Protein AF-A0A6C0B9R8-F1 (afdb_monomer_lite)

Organism: NCBI:txid1070528

Secondary structure (DSSP, 8-state):
-PEEEEE-SSTTEEEE-B-TT--B--TT--EEEE-THHHHTEE-------TT-EE----HHHHHHHSBSSTTTTS-EEEEEEEEEE-TTS-EEEEEEEEETTT--EEEEEEES-HHHHHHTTPPEEEBSSTT-EEESSPPEEEHHHHHHHHHTTT-

Radius of gyration: 14.49 Å; chains: 1; bounding box: 33×32×41 Å

Structure (mmCIF, N/CA/C/O backbone):
data_AF-A0A6C0B9R8-F1
#
_entry.id   AF-A0A6C0B9R8-F1
#
loop_
_atom_site.group_PDB
_atom_site.id
_atom_site.type_symbol
_atom_site.label_atom_id
_atom_site.label_alt_id
_atom_site.label_comp_id
_atom_site.label_asym_id
_atom_site.label_entity_id
_atom_site.label_seq_id
_atom_site.pdbx_PDB_ins_code
_atom_site.Cartn_x
_atom_site.Cartn_y
_atom_site.Cartn_z
_atom_site.occupancy
_atom_site.B_iso_or_equiv
_atom_site.auth_seq_id
_atom_site.auth_comp_id
_atom_site.auth_asym_id
_atom_site.auth_atom_id
_atom_site.pdbx_PDB_model_num
ATOM 1 N N . MET A 1 1 ? 11.855 3.765 -21.752 1.00 69.69 1 MET A N 1
ATOM 2 C CA . MET A 1 1 ? 11.374 5.033 -21.162 1.00 69.69 1 MET A CA 1
ATOM 3 C C . MET A 1 1 ? 11.180 4.812 -19.670 1.00 69.69 1 MET A C 1
ATOM 5 O O . MET A 1 1 ? 10.467 3.883 -19.324 1.00 69.69 1 MET A O 1
ATOM 9 N N . ALA A 1 2 ? 11.852 5.571 -18.802 1.00 80.56 2 ALA A N 1
ATOM 10 C CA . ALA A 1 2 ? 11.698 5.422 -17.350 1.00 80.56 2 ALA A CA 1
ATOM 11 C C . ALA A 1 2 ? 10.410 6.107 -16.863 1.00 80.56 2 ALA A C 1
ATOM 13 O O . ALA A 1 2 ? 10.021 7.143 -17.406 1.00 80.56 2 ALA A O 1
ATOM 14 N N . ILE A 1 3 ? 9.759 5.550 -15.838 1.00 86.56 3 ILE A N 1
ATOM 15 C CA . ILE A 1 3 ? 8.614 6.197 -15.184 1.00 86.56 3 ILE A CA 1
ATOM 16 C C . ILE A 1 3 ? 9.136 7.037 -14.023 1.00 86.56 3 ILE A C 1
ATOM 18 O O . ILE A 1 3 ? 9.780 6.520 -13.110 1.00 86.56 3 ILE A O 1
ATOM 22 N N . GLN A 1 4 ? 8.846 8.335 -14.048 1.00 88.50 4 GLN A N 1
ATOM 23 C CA . GLN A 1 4 ? 9.262 9.256 -12.999 1.00 88.50 4 GLN A CA 1
ATOM 24 C C . GLN A 1 4 ? 8.193 9.354 -11.908 1.00 88.50 4 GLN A C 1
ATOM 26 O O . GLN A 1 4 ? 7.013 9.590 -12.190 1.00 88.50 4 GLN A O 1
ATOM 31 N N . LEU A 1 5 ? 8.615 9.194 -10.655 1.00 91.81 5 LEU A N 1
ATOM 32 C CA . LEU A 1 5 ? 7.767 9.478 -9.505 1.00 91.81 5 LEU A CA 1
ATOM 33 C C . LEU A 1 5 ? 7.518 10.985 -9.372 1.00 91.81 5 LEU A C 1
ATOM 35 O O . LEU A 1 5 ? 8.379 11.809 -9.679 1.00 91.81 5 LEU A O 1
ATOM 39 N N . ARG A 1 6 ? 6.334 11.352 -8.886 1.00 92.12 6 ARG A N 1
ATOM 40 C CA . ARG A 1 6 ? 5.958 12.740 -8.599 1.00 92.12 6 ARG A CA 1
ATOM 41 C C . ARG A 1 6 ? 5.932 12.965 -7.096 1.00 92.12 6 ARG A C 1
ATOM 43 O O . ARG A 1 6 ? 5.480 12.092 -6.359 1.00 92.12 6 ARG A O 1
ATOM 50 N N . LEU A 1 7 ? 6.387 14.133 -6.657 1.00 91.69 7 LEU A N 1
ATOM 51 C CA . LEU A 1 7 ? 6.312 14.533 -5.256 1.00 91.69 7 LEU A CA 1
ATOM 52 C C . LEU A 1 7 ? 4.844 14.710 -4.842 1.00 91.69 7 LEU A C 1
ATOM 54 O O . LEU A 1 7 ? 4.058 15.307 -5.581 1.00 91.69 7 LEU A O 1
ATOM 58 N N . SER A 1 8 ? 4.475 14.161 -3.689 1.00 90.94 8 SER A N 1
ATOM 59 C CA . SER A 1 8 ? 3.160 14.361 -3.082 1.00 90.94 8 SER A CA 1
ATOM 60 C C . SER A 1 8 ? 3.142 15.606 -2.190 1.00 90.94 8 SER A C 1
ATOM 62 O O . SER A 1 8 ? 4.175 16.214 -1.929 1.00 90.94 8 SER A O 1
ATOM 64 N N . THR A 1 9 ? 1.965 15.979 -1.693 1.00 88.25 9 THR A N 1
ATOM 65 C CA . THR A 1 9 ? 1.835 17.036 -0.679 1.00 88.25 9 THR A CA 1
ATOM 66 C C . THR A 1 9 ? 2.351 16.601 0.694 1.00 88.25 9 THR A C 1
ATOM 68 O O . THR A 1 9 ? 2.661 17.453 1.520 1.00 88.25 9 THR A O 1
ATOM 71 N N . THR A 1 10 ? 2.460 15.294 0.945 1.00 86.50 10 THR A N 1
ATOM 72 C CA . THR A 1 10 ? 3.066 14.756 2.164 1.00 86.50 10 THR A CA 1
ATOM 73 C C . THR A 1 10 ? 4.591 14.813 2.030 1.00 86.50 10 THR A C 1
ATOM 75 O O . THR A 1 10 ? 5.133 14.243 1.074 1.00 86.50 10 THR A O 1
ATOM 78 N N . PRO A 1 11 ? 5.305 15.470 2.965 1.00 86.31 11 PRO A N 1
ATOM 79 C CA . PRO A 1 11 ? 6.757 15.595 2.903 1.00 86.31 11 PRO A CA 1
ATOM 80 C C . PRO A 1 11 ? 7.450 14.242 2.735 1.00 86.31 11 PRO A C 1
ATOM 82 O O . PRO A 1 11 ? 7.163 13.293 3.461 1.00 86.31 11 PRO A O 1
ATOM 85 N N . GLY A 1 12 ? 8.357 14.160 1.760 1.00 86.19 12 GLY A N 1
ATOM 86 C CA . GLY A 1 12 ? 9.148 12.954 1.508 1.00 86.19 12 GLY A CA 1
ATOM 87 C C . GLY A 1 12 ? 8.419 11.815 0.801 1.00 86.19 12 GLY A C 1
ATOM 88 O O . GLY A 1 12 ? 9.060 10.831 0.429 1.00 86.19 12 GLY A O 1
ATOM 89 N N . GLU A 1 13 ? 7.111 11.936 0.576 1.00 93.19 13 GLU A N 1
ATOM 90 C CA . GLU A 1 13 ? 6.339 10.916 -0.116 1.00 93.19 13 GLU A CA 1
ATOM 91 C C . GLU A 1 13 ? 6.153 11.249 -1.591 1.00 93.19 13 GLU A C 1
ATOM 93 O O . GLU A 1 13 ? 5.887 12.384 -1.993 1.00 93.19 13 GLU A O 1
ATOM 98 N N . TYR A 1 14 ? 6.239 10.204 -2.400 1.00 94.00 14 TYR A N 1
ATOM 99 C CA . TYR A 1 14 ? 6.118 10.258 -3.840 1.00 94.00 14 TYR A CA 1
ATOM 100 C C . TYR A 1 14 ? 5.024 9.317 -4.307 1.00 94.00 14 TYR A C 1
ATOM 102 O O . TYR A 1 14 ? 4.790 8.278 -3.693 1.00 94.00 14 TYR A O 1
ATOM 110 N N . PHE A 1 15 ? 4.382 9.645 -5.421 1.00 92.38 15 PHE A N 1
ATOM 111 C CA . PHE A 1 15 ? 3.390 8.788 -6.046 1.00 92.38 15 PHE A CA 1
ATOM 112 C C . PHE A 1 15 ? 3.742 8.481 -7.496 1.00 92.38 15 PHE A C 1
ATOM 114 O O . PHE A 1 15 ? 4.410 9.236 -8.208 1.00 92.38 15 PHE A O 1
ATOM 121 N N . TYR A 1 16 ? 3.209 7.356 -7.942 1.00 88.62 16 TYR A N 1
ATOM 122 C CA . TYR A 1 16 ? 3.228 6.934 -9.326 1.00 88.62 16 TYR A CA 1
ATOM 123 C C . TYR A 1 16 ? 2.078 7.600 -10.107 1.00 88.62 16 TYR A C 1
ATOM 125 O O . TYR A 1 16 ? 0.900 7.407 -9.780 1.00 88.62 16 TYR A O 1
ATOM 133 N N . ASP A 1 17 ? 2.413 8.388 -11.134 1.00 86.50 17 ASP A N 1
ATOM 134 C CA . ASP A 1 17 ? 1.443 9.197 -11.892 1.00 86.50 17 ASP A CA 1
ATOM 135 C C . ASP A 1 17 ? 0.993 8.562 -13.212 1.00 86.50 17 ASP A C 1
ATOM 137 O O . ASP A 1 17 ? -0.160 8.725 -13.604 1.00 86.50 17 ASP A O 1
ATOM 141 N N . ARG A 1 18 ? 1.882 7.858 -13.918 1.00 88.81 18 ARG A N 1
ATOM 142 C CA . ARG A 1 18 ? 1.615 7.322 -15.260 1.00 88.81 18 ARG A CA 1
ATOM 143 C C . ARG A 1 18 ? 2.197 5.940 -15.446 1.00 88.81 18 ARG A C 1
ATOM 145 O O . ARG A 1 18 ? 3.259 5.656 -14.903 1.00 88.81 18 ARG A O 1
ATOM 152 N N . ASP A 1 19 ? 1.515 5.125 -16.241 1.00 88.75 19 ASP A N 1
ATOM 153 C CA . ASP A 1 19 ? 1.992 3.799 -16.623 1.00 88.75 19 ASP A CA 1
ATOM 154 C C . ASP A 1 19 ? 2.889 3.763 -17.850 1.00 88.75 19 ASP A C 1
ATOM 156 O O . ASP A 1 19 ? 3.156 4.788 -18.479 1.00 88.75 19 ASP A O 1
ATOM 160 N N . ILE A 1 20 ? 3.400 2.565 -18.146 1.00 88.06 20 ILE A N 1
ATOM 161 C CA . ILE A 1 20 ? 4.261 2.306 -19.304 1.00 88.06 20 ILE A CA 1
ATOM 162 C C . ILE A 1 20 ? 3.608 2.688 -20.638 1.00 88.06 20 ILE A C 1
ATOM 164 O O . ILE A 1 20 ? 4.320 2.928 -21.607 1.00 88.06 20 ILE A O 1
ATOM 168 N N . TYR A 1 21 ? 2.277 2.787 -20.685 1.00 87.38 21 TYR A N 1
ATOM 169 C CA . TYR A 1 21 ? 1.509 3.197 -21.859 1.00 87.38 21 TYR A CA 1
ATOM 170 C C . TYR A 1 21 ? 1.189 4.702 -21.845 1.00 87.38 21 TYR A C 1
ATOM 172 O O . TYR A 1 21 ? 0.453 5.197 -22.695 1.00 87.38 21 TYR A O 1
ATOM 180 N N . GLY A 1 22 ? 1.711 5.449 -20.868 1.00 85.44 22 GLY A N 1
ATOM 181 C CA . GLY A 1 22 ? 1.477 6.881 -20.701 1.00 85.44 22 GLY A CA 1
ATOM 182 C C . GLY A 1 22 ? 0.118 7.237 -20.091 1.00 85.44 22 GLY A C 1
ATOM 183 O O . GLY A 1 22 ? -0.187 8.433 -19.953 1.00 85.44 22 GLY A O 1
ATOM 184 N N . LYS A 1 23 ? -0.689 6.245 -19.684 1.00 86.81 23 LYS A N 1
ATOM 185 C CA . LYS A 1 23 ? -2.016 6.459 -19.101 1.00 86.81 23 LYS A CA 1
ATOM 186 C C . LYS A 1 23 ? -1.875 7.037 -17.698 1.00 86.81 23 LYS A C 1
ATOM 188 O O . LYS A 1 23 ? -1.127 6.523 -16.866 1.00 86.81 23 LYS A O 1
ATOM 193 N N . ARG A 1 24 ? -2.601 8.127 -17.433 1.00 85.31 24 ARG A N 1
ATOM 194 C CA . ARG A 1 24 ? -2.625 8.763 -16.110 1.00 85.31 24 ARG A CA 1
ATOM 195 C C . ARG A 1 24 ? -3.311 7.866 -15.086 1.00 85.31 24 ARG A C 1
ATOM 197 O O . ARG A 1 24 ? -4.322 7.233 -15.380 1.00 85.31 24 ARG A O 1
ATOM 204 N N . ASN A 1 25 ? -2.781 7.894 -13.872 1.00 79.94 25 ASN A N 1
ATOM 205 C CA . ASN A 1 25 ? -3.370 7.319 -12.679 1.00 79.94 25 ASN A CA 1
ATOM 206 C C . ASN A 1 25 ? -4.212 8.400 -11.978 1.00 79.94 25 ASN A C 1
ATOM 208 O O . ASN A 1 25 ? -3.636 9.261 -11.297 1.00 79.94 25 ASN A O 1
ATOM 212 N N . PRO A 1 26 ? -5.542 8.425 -12.192 1.00 77.75 26 PRO A N 1
ATOM 213 C CA . PRO A 1 26 ? -6.388 9.484 -11.663 1.00 77.75 26 PRO A CA 1
ATOM 214 C C . PRO A 1 26 ? -6.415 9.456 -10.126 1.00 77.75 26 PRO A C 1
ATOM 216 O O . PRO A 1 26 ? -6.311 8.386 -9.518 1.00 77.75 26 PRO A O 1
ATOM 219 N N . PRO A 1 27 ? -6.561 10.622 -9.476 1.00 76.94 27 PRO A N 1
ATOM 220 C CA . PRO A 1 27 ? -6.790 10.676 -8.038 1.00 76.94 27 PRO A CA 1
ATOM 221 C C . PRO A 1 27 ? -8.134 10.021 -7.672 1.00 76.94 27 PRO A C 1
ATOM 223 O O . PRO A 1 27 ? -9.048 9.947 -8.491 1.00 76.94 27 PRO A O 1
ATOM 226 N N . GLY A 1 28 ? -8.258 9.563 -6.423 1.00 73.38 28 GLY A N 1
ATOM 227 C CA . GLY A 1 28 ? -9.532 9.085 -5.864 1.00 73.38 28 GLY A CA 1
ATOM 228 C C . GLY A 1 28 ? -9.907 7.629 -6.161 1.00 73.38 28 GLY A C 1
ATOM 229 O O . GLY A 1 28 ? -11.026 7.227 -5.855 1.00 73.38 28 GLY A O 1
ATOM 230 N N . LEU A 1 29 ? -9.009 6.824 -6.742 1.00 76.50 29 LEU A N 1
ATOM 231 C CA . LEU A 1 29 ? -9.243 5.394 -6.968 1.00 76.50 29 LEU A CA 1
ATOM 232 C C . LEU A 1 29 ? -8.181 4.532 -6.284 1.00 76.50 29 LEU A C 1
ATOM 234 O O . LEU A 1 29 ? -6.987 4.828 -6.348 1.00 76.50 29 LEU A O 1
ATOM 238 N N . LEU A 1 30 ? -8.630 3.422 -5.690 1.00 79.94 30 LEU A N 1
ATOM 239 C CA . LEU A 1 30 ? -7.747 2.320 -5.322 1.00 79.94 30 LEU A CA 1
ATOM 240 C C . LEU A 1 30 ? -7.250 1.634 -6.584 1.00 79.94 30 LEU A C 1
ATOM 242 O O . LEU A 1 30 ? -8.030 1.293 -7.477 1.00 79.94 30 LEU A O 1
ATOM 246 N N . ARG A 1 31 ? -5.943 1.401 -6.643 1.00 77.31 31 ARG A N 1
ATOM 247 C CA . ARG A 1 31 ? -5.330 0.737 -7.784 1.00 77.31 31 ARG A CA 1
ATOM 248 C C . ARG A 1 31 ? -5.105 -0.723 -7.450 1.00 77.31 31 ARG A C 1
ATOM 250 O O . ARG A 1 31 ? -4.330 -1.008 -6.550 1.00 77.31 31 ARG A O 1
ATOM 257 N N . TYR A 1 32 ? -5.734 -1.611 -8.217 1.00 79.00 32 TYR A N 1
ATOM 258 C CA . TYR A 1 32 ? -5.571 -3.069 -8.112 1.00 79.00 32 TYR A CA 1
ATOM 259 C C . TYR A 1 32 ? -4.830 -3.697 -9.301 1.00 79.00 32 TYR A C 1
ATOM 261 O O . TYR A 1 32 ? -4.517 -4.881 -9.288 1.00 79.00 32 TYR A O 1
ATOM 269 N N . THR A 1 33 ? -4.590 -2.928 -10.364 1.00 84.75 33 THR A N 1
ATOM 270 C CA . THR A 1 33 ? -4.260 -3.474 -11.690 1.00 84.75 33 THR A CA 1
ATOM 271 C C . THR A 1 33 ? -2.915 -2.999 -12.235 1.00 84.75 33 THR A C 1
ATOM 273 O O . THR A 1 33 ? -2.698 -3.030 -13.444 1.00 84.75 33 THR A O 1
ATOM 276 N N . ALA A 1 34 ? -1.997 -2.541 -11.379 1.00 89.00 34 ALA A N 1
ATOM 277 C CA . ALA A 1 34 ? -0.693 -2.073 -11.838 1.00 89.00 34 ALA A CA 1
ATOM 278 C C . ALA A 1 34 ? 0.179 -3.243 -12.323 1.00 89.00 34 ALA A C 1
ATOM 280 O O . ALA A 1 34 ? 0.351 -4.226 -11.607 1.00 89.00 34 ALA A O 1
ATOM 281 N N . ASP A 1 35 ? 0.762 -3.132 -13.518 1.00 92.19 35 ASP A N 1
ATOM 282 C CA . ASP A 1 35 ? 1.756 -4.102 -13.996 1.00 92.19 35 ASP A CA 1
ATOM 283 C C . ASP A 1 35 ? 3.087 -3.968 -13.258 1.00 92.19 35 ASP A C 1
ATOM 285 O O . ASP A 1 35 ? 3.541 -2.849 -13.020 1.00 92.19 35 ASP A O 1
ATOM 289 N N . SER A 1 36 ? 3.744 -5.094 -12.967 1.00 92.94 36 SER A N 1
ATOM 290 C CA . SER A 1 36 ? 5.062 -5.144 -12.313 1.00 92.94 36 SER A CA 1
ATOM 291 C C . SER A 1 36 ? 6.129 -4.337 -13.058 1.00 92.94 36 SER A C 1
ATOM 293 O O . SER A 1 36 ? 6.907 -3.616 -12.435 1.00 92.94 36 SER A O 1
ATOM 295 N N . VAL A 1 37 ? 6.108 -4.373 -14.396 1.00 93.50 37 VAL A N 1
ATOM 296 C CA . VAL A 1 37 ? 7.032 -3.620 -15.261 1.00 93.50 37 VAL A CA 1
ATOM 297 C C . VAL A 1 37 ? 7.019 -2.119 -14.978 1.00 93.50 37 VAL A C 1
ATOM 299 O O . VAL A 1 37 ? 8.060 -1.473 -15.067 1.00 93.50 37 VAL A O 1
ATOM 302 N N . ASN A 1 38 ? 5.877 -1.569 -14.547 1.00 92.19 38 ASN A N 1
ATOM 303 C CA . ASN A 1 38 ? 5.780 -0.166 -14.159 1.00 92.19 38 ASN A CA 1
ATOM 304 C C . ASN A 1 38 ? 6.744 0.189 -13.025 1.00 92.19 38 ASN A C 1
ATOM 306 O O . ASN A 1 38 ? 7.271 1.295 -13.002 1.00 92.19 38 ASN A O 1
ATOM 310 N N . PHE A 1 39 ? 6.946 -0.736 -12.087 1.00 93.62 39 PHE A N 1
ATOM 311 C CA . PHE A 1 39 ? 7.777 -0.537 -10.904 1.00 93.62 39 PHE A CA 1
ATOM 312 C C . PHE A 1 39 ? 9.249 -0.851 -11.179 1.00 93.62 39 PHE A C 1
ATOM 314 O O . PHE A 1 39 ? 10.129 -0.167 -10.662 1.00 93.62 39 PHE A O 1
ATOM 321 N N . LEU A 1 40 ? 9.527 -1.817 -12.059 1.00 93.31 40 LEU A N 1
ATOM 322 C CA . LEU A 1 40 ? 10.889 -2.160 -12.482 1.00 93.31 40 LEU A CA 1
ATOM 323 C C . LEU A 1 40 ? 11.600 -0.981 -13.164 1.00 93.31 40 LEU A C 1
ATOM 325 O O . LEU A 1 40 ? 12.785 -0.732 -12.929 1.00 93.31 40 LEU A O 1
ATOM 329 N N . ILE A 1 41 ? 10.867 -0.195 -13.957 1.00 92.88 41 ILE A N 1
ATOM 330 C CA . ILE A 1 41 ? 11.419 0.956 -14.688 1.00 92.88 41 ILE A CA 1
ATOM 331 C C . ILE A 1 41 ? 11.241 2.295 -13.958 1.00 92.88 41 ILE A C 1
ATOM 333 O O . ILE A 1 41 ? 11.423 3.356 -14.563 1.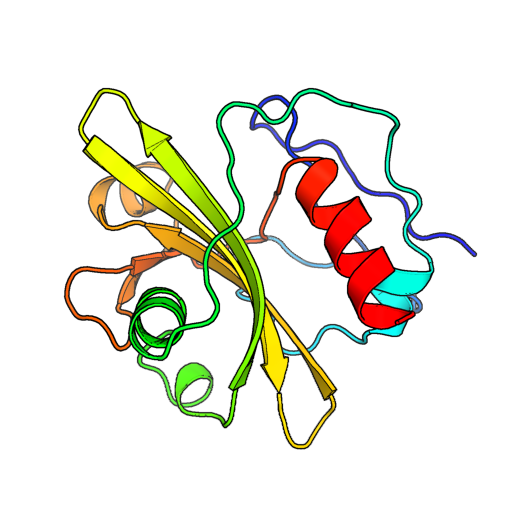00 92.88 41 ILE A O 1
ATOM 337 N N . LEU A 1 42 ? 10.882 2.267 -12.668 1.00 91.75 42 LEU A N 1
ATOM 338 C CA . LEU A 1 42 ? 10.806 3.480 -11.859 1.00 91.75 42 LEU A CA 1
ATOM 339 C C . LEU A 1 42 ? 12.178 4.139 -11.728 1.00 91.75 42 LEU A C 1
ATOM 341 O O . LEU A 1 42 ? 13.166 3.498 -11.350 1.00 91.75 42 LEU A O 1
ATOM 345 N N . SER A 1 43 ? 12.191 5.446 -11.978 1.00 91.75 43 SER A N 1
ATOM 346 C CA . SER A 1 43 ? 13.248 6.355 -11.553 1.00 91.75 43 SER A CA 1
ATOM 347 C C . SER A 1 43 ? 12.887 6.876 -10.165 1.00 91.75 43 SER A C 1
ATOM 349 O O . SER A 1 43 ? 12.016 7.740 -10.026 1.00 91.75 43 SER A O 1
ATOM 351 N N . VAL A 1 44 ? 13.523 6.313 -9.136 1.00 91.31 44 VAL A N 1
ATOM 352 C CA . VAL A 1 44 ? 13.277 6.685 -7.739 1.00 91.31 44 VAL A CA 1
ATOM 353 C C . VAL A 1 44 ? 14.290 7.751 -7.315 1.00 91.31 44 VAL A C 1
ATOM 355 O O . VAL A 1 44 ? 15.485 7.517 -7.485 1.00 91.31 44 VAL A O 1
ATOM 358 N N . PRO A 1 45 ? 13.853 8.900 -6.771 1.00 89.31 45 PRO A N 1
ATOM 359 C CA . PRO A 1 45 ? 14.766 9.923 -6.272 1.00 89.31 45 PRO A CA 1
ATOM 360 C C . PRO A 1 45 ? 15.705 9.398 -5.182 1.00 89.31 45 PRO A C 1
ATOM 362 O O . PRO A 1 45 ? 15.329 8.554 -4.359 1.00 89.31 45 PRO A O 1
ATOM 365 N N . GLU A 1 46 ? 16.915 9.950 -5.136 1.00 85.44 46 GLU A N 1
ATOM 366 C CA . GLU A 1 46 ? 17.848 9.715 -4.039 1.00 85.44 46 GLU A CA 1
ATOM 367 C C . GLU A 1 46 ? 17.414 10.526 -2.814 1.00 85.44 46 GLU A C 1
ATOM 369 O O . GLU A 1 46 ? 17.754 11.689 -2.639 1.00 85.44 46 GLU A O 1
ATOM 374 N N . ASN A 1 47 ? 16.590 9.901 -1.977 1.00 81.19 47 ASN A N 1
ATOM 375 C CA . ASN A 1 47 ? 16.300 10.348 -0.621 1.00 81.19 47 ASN A CA 1
ATOM 376 C C . ASN A 1 47 ? 16.459 9.137 0.310 1.00 81.19 47 ASN A C 1
ATOM 378 O O . ASN A 1 47 ? 15.989 8.039 -0.028 1.00 81.19 47 ASN A O 1
ATOM 382 N N . ASN A 1 48 ? 17.158 9.342 1.426 1.00 75.50 48 ASN A N 1
ATOM 383 C CA . ASN A 1 48 ? 17.481 8.327 2.434 1.00 75.50 48 ASN A CA 1
ATOM 384 C C . ASN A 1 48 ? 16.750 8.569 3.763 1.00 75.50 48 ASN A C 1
ATOM 386 O O . ASN A 1 48 ? 17.032 7.905 4.751 1.00 75.50 48 ASN A O 1
ATOM 390 N N . THR A 1 49 ? 15.847 9.547 3.819 1.00 84.88 49 THR A N 1
ATOM 391 C CA . THR A 1 49 ? 15.019 9.781 4.996 1.00 84.88 49 THR A CA 1
ATOM 392 C C . THR A 1 49 ? 13.809 8.858 4.962 1.00 84.88 49 THR A C 1
ATOM 394 O O . THR A 1 49 ? 12.982 8.928 4.052 1.00 84.88 49 THR A O 1
ATOM 397 N N . ASP A 1 50 ? 13.681 8.038 6.000 1.00 83.06 50 ASP A N 1
ATOM 398 C CA . ASP A 1 50 ? 12.597 7.061 6.123 1.00 83.06 50 ASP A CA 1
ATOM 399 C C . ASP A 1 50 ? 11.335 7.655 6.767 1.00 83.06 50 ASP A C 1
ATOM 401 O O . ASP A 1 50 ? 10.292 7.016 6.785 1.00 83.06 50 ASP A O 1
ATOM 405 N N . TYR A 1 51 ? 11.386 8.891 7.283 1.00 88.06 51 TYR A N 1
ATOM 406 C CA . TYR A 1 51 ? 10.251 9.615 7.892 1.00 88.06 51 TYR A CA 1
ATOM 407 C C . TYR A 1 51 ? 9.488 8.813 8.969 1.00 88.06 51 TYR A C 1
ATOM 409 O O . TYR A 1 51 ? 8.279 8.983 9.142 1.00 88.06 51 TYR A O 1
ATOM 417 N N . GLY A 1 52 ? 10.194 7.938 9.694 1.00 92.94 52 GLY A N 1
ATOM 418 C CA . GLY A 1 52 ? 9.620 7.071 10.728 1.00 92.94 52 GLY A CA 1
ATOM 419 C C . GLY A 1 52 ? 8.874 5.847 10.190 1.00 92.94 52 GLY A C 1
ATOM 420 O O . GLY A 1 52 ? 8.184 5.177 10.954 1.00 92.94 52 GLY A O 1
ATOM 421 N N . TRP A 1 53 ? 8.982 5.558 8.891 1.00 96.38 53 TRP A N 1
ATOM 422 C CA . TRP A 1 53 ? 8.473 4.327 8.305 1.00 96.38 53 TRP A CA 1
ATOM 423 C C . TRP A 1 53 ? 9.417 3.155 8.586 1.00 96.38 53 TRP A C 1
ATOM 425 O O . TRP A 1 53 ? 10.633 3.282 8.485 1.00 96.38 53 TRP A O 1
ATOM 435 N N . THR A 1 54 ? 8.852 1.995 8.909 1.00 97.06 54 THR A N 1
ATOM 436 C CA . THR A 1 54 ? 9.590 0.744 9.142 1.00 97.06 54 THR A CA 1
ATOM 437 C C . THR A 1 54 ? 8.947 -0.401 8.368 1.00 97.06 54 THR A C 1
ATOM 439 O O . THR A 1 54 ? 7.748 -0.364 8.099 1.00 97.06 54 THR A O 1
ATOM 442 N N . PHE A 1 55 ? 9.723 -1.413 7.971 1.00 97.50 55 PHE A N 1
ATOM 443 C CA . PHE A 1 55 ? 9.175 -2.584 7.280 1.00 97.50 55 PHE A CA 1
ATOM 444 C C . PHE A 1 55 ? 8.339 -3.455 8.219 1.00 97.50 55 PHE A C 1
ATOM 446 O O . PHE A 1 55 ? 8.654 -3.599 9.399 1.00 97.50 55 PHE A O 1
ATOM 453 N N . CYS A 1 56 ? 7.289 -4.059 7.669 1.00 96.88 56 CYS A N 1
ATOM 454 C CA . CYS A 1 56 ? 6.417 -4.976 8.397 1.00 96.88 56 CYS A CA 1
ATOM 455 C C . CYS A 1 56 ? 6.651 -6.425 7.985 1.00 96.88 56 CYS A C 1
ATOM 457 O O . CYS A 1 56 ? 6.977 -6.724 6.834 1.00 96.88 56 CYS A O 1
ATOM 459 N N . GLU A 1 57 ? 6.371 -7.334 8.913 1.00 94.88 57 GLU A N 1
ATOM 460 C CA . GLU A 1 57 ? 6.320 -8.763 8.634 1.00 94.88 57 GLU A CA 1
ATOM 461 C C . GLU A 1 57 ? 5.133 -9.137 7.738 1.00 94.88 57 GLU A C 1
ATOM 463 O O . GLU A 1 57 ? 4.058 -8.527 7.773 1.00 94.88 57 GLU A O 1
ATOM 468 N N . HIS A 1 58 ? 5.315 -10.190 6.944 1.00 96.44 58 HIS A N 1
ATOM 469 C CA . HIS A 1 58 ? 4.302 -10.699 6.025 1.00 96.44 58 HIS A CA 1
ATOM 470 C C . HIS A 1 58 ? 3.400 -11.738 6.708 1.00 96.44 58 HIS A C 1
ATOM 472 O O . HIS A 1 58 ? 3.446 -12.925 6.387 1.00 96.44 58 HIS A O 1
ATOM 478 N N . THR A 1 59 ? 2.573 -11.289 7.650 1.00 97.31 59 THR A N 1
ATOM 479 C CA . THR A 1 59 ? 1.612 -12.143 8.365 1.00 97.31 59 THR A CA 1
ATOM 480 C C . THR A 1 59 ? 0.217 -12.088 7.735 1.00 97.31 59 THR A C 1
ATOM 482 O O . THR A 1 59 ? -0.119 -11.161 6.990 1.00 97.31 59 THR A O 1
ATOM 485 N N . LEU A 1 60 ? -0.622 -13.085 8.041 1.00 96.38 60 LEU A N 1
ATOM 486 C CA . LEU A 1 60 ? -2.033 -13.081 7.634 1.00 96.38 60 LEU A CA 1
ATOM 487 C C . LEU A 1 60 ? -2.791 -11.898 8.252 1.00 96.38 60 LEU A C 1
ATOM 489 O O . LEU A 1 60 ? -3.587 -11.255 7.575 1.00 96.38 60 LEU A O 1
ATOM 493 N N . GLU A 1 61 ? -2.491 -11.583 9.509 1.00 97.31 61 GLU A N 1
ATOM 494 C CA . GLU A 1 61 ? -3.051 -10.436 10.221 1.00 97.31 61 GLU A CA 1
ATOM 495 C C . GLU A 1 61 ? -2.751 -9.123 9.485 1.00 97.31 61 GLU A C 1
ATOM 497 O O . GLU A 1 61 ? -3.665 -8.384 9.127 1.00 97.31 61 GLU A O 1
ATOM 502 N N . ASN A 1 62 ? -1.486 -8.874 9.133 1.00 97.81 62 ASN A N 1
ATOM 503 C CA . ASN A 1 62 ? -1.113 -7.685 8.370 1.00 97.81 62 ASN A CA 1
ATOM 504 C C . ASN A 1 62 ? -1.782 -7.639 6.993 1.00 97.81 62 ASN A C 1
ATOM 506 O O . ASN A 1 62 ? -2.181 -6.565 6.543 1.00 97.81 62 ASN A O 1
ATOM 510 N N . LEU A 1 63 ? -1.960 -8.786 6.330 1.00 97.50 63 LEU A N 1
ATOM 511 C CA . LEU A 1 63 ? -2.695 -8.842 5.068 1.00 97.50 63 LEU A CA 1
ATOM 512 C C . LEU A 1 63 ? -4.158 -8.418 5.263 1.00 97.50 63 LEU A C 1
ATOM 514 O O . LEU A 1 63 ? -4.673 -7.653 4.446 1.00 97.50 63 LEU A O 1
ATOM 518 N N . HIS A 1 64 ? -4.818 -8.861 6.335 1.00 97.38 64 HIS A N 1
ATOM 519 C CA . HIS A 1 64 ? -6.197 -8.470 6.637 1.00 97.38 64 HIS A CA 1
ATOM 520 C C . HIS A 1 64 ? -6.335 -6.961 6.863 1.00 97.38 64 HIS A C 1
ATOM 522 O O . HIS A 1 64 ? -7.244 -6.363 6.286 1.00 97.38 64 HIS A O 1
ATOM 528 N N . ARG A 1 65 ? -5.384 -6.340 7.573 1.00 98.00 65 ARG A N 1
ATOM 529 C CA . ARG A 1 65 ? -5.339 -4.890 7.861 1.00 98.00 65 ARG A CA 1
ATOM 530 C C . ARG A 1 65 ? -5.200 -3.991 6.631 1.00 98.00 65 ARG A C 1
ATOM 532 O O . ARG A 1 65 ? -5.423 -2.786 6.718 1.00 98.00 65 ARG A O 1
ATOM 539 N N . VAL A 1 66 ? -4.805 -4.535 5.478 1.00 96.50 66 VAL A N 1
ATOM 540 C CA . VAL A 1 66 ? -4.658 -3.780 4.215 1.00 96.50 66 VAL A CA 1
ATOM 541 C C . VAL A 1 66 ? -5.533 -4.310 3.085 1.00 96.50 66 VAL A C 1
ATOM 543 O O . VAL A 1 66 ? -5.449 -3.818 1.963 1.00 96.50 66 VAL A O 1
ATOM 546 N N . THR A 1 67 ? -6.379 -5.305 3.341 1.00 95.62 67 THR A N 1
ATOM 547 C CA . THR A 1 67 ? -7.245 -5.883 2.311 1.00 95.62 67 THR A CA 1
ATOM 548 C C . THR A 1 67 ? -8.658 -5.329 2.463 1.00 95.62 67 THR A C 1
ATOM 550 O O . THR A 1 67 ? -9.325 -5.657 3.440 1.00 95.62 67 THR A O 1
ATOM 553 N N . PRO A 1 68 ? -9.167 -4.504 1.528 1.00 93.94 68 PRO A N 1
ATOM 554 C CA . PRO A 1 68 ? -10.513 -3.943 1.644 1.00 93.94 68 PRO A CA 1
ATOM 555 C C . PRO A 1 68 ? -11.584 -5.037 1.677 1.00 93.94 68 PRO A C 1
ATOM 557 O O . PRO A 1 68 ? -11.543 -5.955 0.861 1.00 93.94 68 PRO A O 1
ATOM 560 N N . ASN A 1 69 ? -12.592 -4.928 2.541 1.00 94.31 69 ASN A N 1
ATOM 561 C CA . ASN A 1 69 ? -13.703 -5.881 2.598 1.00 94.31 69 ASN A CA 1
ATOM 562 C C . ASN A 1 69 ? -14.703 -5.626 1.455 1.00 94.31 69 ASN A C 1
ATOM 564 O O . ASN A 1 69 ? -15.820 -5.151 1.636 1.00 94.31 69 ASN A O 1
ATOM 568 N N . THR A 1 70 ? -14.251 -5.899 0.235 1.00 90.00 70 THR A N 1
ATOM 569 C CA . THR A 1 70 ? -14.979 -5.736 -1.028 1.00 90.00 70 THR A CA 1
ATOM 570 C C . THR A 1 70 ? -14.755 -6.970 -1.899 1.00 90.00 70 THR A C 1
ATOM 572 O O . THR A 1 70 ? -13.830 -7.746 -1.652 1.00 90.00 70 THR A O 1
ATOM 575 N N . SER A 1 71 ? -15.546 -7.152 -2.958 1.00 86.69 71 SER A N 1
ATOM 576 C CA . SER A 1 71 ? -15.348 -8.252 -3.919 1.00 86.69 71 SER A CA 1
ATOM 577 C C . SER A 1 71 ? -13.934 -8.282 -4.523 1.00 86.69 71 SER A C 1
ATOM 579 O O . SER A 1 71 ? -13.358 -9.355 -4.694 1.00 86.69 71 SER A O 1
ATOM 581 N N . ASN A 1 72 ? -13.344 -7.110 -4.783 1.00 81.62 72 ASN A N 1
ATOM 582 C CA . ASN A 1 72 ? -11.977 -6.982 -5.298 1.00 81.62 72 ASN A CA 1
ATOM 583 C C . ASN A 1 72 ? -10.902 -7.230 -4.229 1.00 81.62 72 ASN A C 1
ATOM 585 O O . ASN A 1 72 ? -9.808 -7.694 -4.545 1.00 81.62 72 ASN A O 1
ATOM 589 N N . GLY A 1 73 ? -11.186 -6.932 -2.960 1.00 76.19 73 GLY A N 1
ATOM 590 C CA . GLY A 1 73 ? -10.256 -7.231 -1.872 1.00 76.19 73 GLY A CA 1
ATOM 591 C C . GLY A 1 73 ? -10.263 -8.703 -1.463 1.00 76.19 73 GLY A C 1
ATOM 592 O O . GLY A 1 73 ? -9.216 -9.232 -1.129 1.00 76.19 73 GLY A O 1
ATOM 593 N N . LYS A 1 74 ? -11.382 -9.422 -1.615 1.00 84.12 74 LYS A N 1
ATOM 594 C CA . LYS A 1 74 ? -11.465 -10.876 -1.354 1.00 84.12 74 LYS A CA 1
ATOM 595 C C . LYS A 1 74 ? -10.760 -11.759 -2.401 1.00 84.12 74 LYS A C 1
ATOM 597 O O . LYS A 1 74 ? -10.878 -12.979 -2.359 1.00 84.12 74 LYS A O 1
ATOM 602 N N . GLN A 1 75 ? -10.049 -11.157 -3.351 1.00 89.88 75 GLN A N 1
ATOM 603 C CA . GLN A 1 75 ? -9.220 -11.869 -4.325 1.00 89.88 75 GLN A CA 1
ATOM 604 C C . GLN A 1 75 ? -7.963 -12.459 -3.651 1.00 89.88 75 GLN A C 1
ATOM 606 O O . GLN A 1 75 ? -7.583 -12.024 -2.561 1.00 89.88 75 GLN A O 1
ATOM 611 N N . PRO A 1 76 ? -7.287 -13.447 -4.269 1.00 93.31 76 PRO A N 1
ATOM 612 C CA . PRO A 1 76 ? -6.138 -14.122 -3.668 1.00 93.31 76 PRO A CA 1
ATOM 613 C C . PRO A 1 76 ? -4.879 -13.241 -3.717 1.00 93.31 76 PRO A C 1
ATOM 615 O O . PRO A 1 76 ? -3.994 -13.427 -4.556 1.00 93.31 76 PRO A O 1
ATOM 618 N N . TRP A 1 77 ? -4.793 -12.271 -2.812 1.00 95.25 77 TRP A N 1
ATOM 619 C CA . TRP A 1 77 ? -3.647 -11.377 -2.661 1.00 95.25 77 TRP A CA 1
ATOM 620 C C . TRP A 1 77 ? -2.528 -12.013 -1.819 1.00 95.25 77 TRP A C 1
ATOM 622 O O . TRP A 1 77 ? -2.746 -12.902 -0.991 1.00 95.25 77 TRP A O 1
ATOM 632 N N . LYS A 1 78 ? -1.295 -11.552 -2.031 1.00 95.94 78 LYS A N 1
ATOM 633 C CA . LYS A 1 78 ? -0.159 -11.743 -1.120 1.00 95.94 78 LYS A CA 1
ATOM 634 C C . LYS A 1 78 ? 0.567 -10.418 -0.916 1.00 95.94 78 LYS A C 1
ATOM 636 O O . LYS A 1 78 ? 0.581 -9.586 -1.822 1.00 95.94 78 LYS A O 1
ATOM 641 N N . ILE A 1 79 ? 1.194 -10.236 0.242 1.00 97.69 79 ILE A N 1
ATOM 642 C CA . ILE A 1 79 ? 2.032 -9.063 0.506 1.00 97.69 79 ILE A CA 1
ATOM 643 C C . ILE A 1 79 ? 3.325 -9.199 -0.308 1.00 97.69 79 ILE A C 1
ATOM 645 O O . ILE A 1 79 ? 4.034 -10.197 -0.177 1.00 97.69 79 ILE A O 1
ATOM 649 N N . LEU A 1 80 ? 3.623 -8.211 -1.155 1.00 97.00 80 LEU A N 1
ATOM 650 C CA . LEU A 1 80 ? 4.961 -8.041 -1.733 1.00 97.00 80 LEU A CA 1
ATOM 651 C C . LEU A 1 80 ? 5.830 -7.181 -0.831 1.00 97.00 80 LEU A C 1
ATOM 653 O O . LEU A 1 80 ? 6.990 -7.503 -0.602 1.00 97.00 80 LEU A O 1
ATOM 657 N N . LEU A 1 81 ? 5.266 -6.079 -0.346 1.00 97.94 81 LEU A N 1
ATOM 658 C CA . LEU A 1 81 ? 5.949 -5.129 0.510 1.00 97.94 81 LEU A CA 1
ATOM 659 C C . LEU A 1 81 ? 4.940 -4.440 1.415 1.00 97.94 81 LEU A C 1
ATOM 661 O O . LEU A 1 81 ? 3.846 -4.094 0.966 1.00 97.94 81 LEU A O 1
ATOM 665 N N . MET A 1 82 ? 5.332 -4.193 2.657 1.00 98.31 82 MET A N 1
ATOM 666 C CA . MET A 1 82 ? 4.558 -3.406 3.598 1.00 98.31 82 MET A CA 1
ATOM 667 C C . MET A 1 82 ? 5.484 -2.593 4.493 1.00 98.31 82 MET A C 1
ATOM 669 O O . MET A 1 82 ? 6.520 -3.088 4.939 1.00 98.31 82 MET A O 1
ATOM 673 N N . ILE A 1 83 ? 5.087 -1.350 4.742 1.00 98.25 83 ILE A N 1
ATOM 674 C CA . ILE A 1 83 ? 5.706 -0.470 5.727 1.00 98.25 83 ILE A CA 1
ATOM 675 C C . ILE A 1 83 ? 4.643 0.085 6.669 1.00 98.25 83 ILE A C 1
ATOM 677 O O . ILE A 1 83 ? 3.495 0.282 6.258 1.00 98.25 83 ILE A O 1
ATOM 681 N N . GLN A 1 84 ? 5.048 0.380 7.900 1.00 98.06 84 GLN A N 1
ATOM 682 C CA . GLN A 1 84 ? 4.222 1.013 8.919 1.00 98.06 84 GLN A CA 1
ATOM 683 C C . GLN A 1 84 ? 4.858 2.277 9.469 1.00 98.06 84 GLN A C 1
ATOM 685 O O . GLN A 1 84 ? 6.082 2.401 9.513 1.00 98.06 84 GLN A O 1
ATOM 690 N N . ARG A 1 85 ? 4.011 3.173 9.962 1.00 97.00 85 ARG A N 1
ATOM 691 C CA . ARG A 1 85 ? 4.403 4.305 10.792 1.00 97.00 85 ARG A CA 1
ATOM 692 C C . ARG A 1 85 ? 3.350 4.521 11.866 1.00 97.00 85 ARG A C 1
ATOM 694 O O . ARG A 1 85 ? 2.167 4.601 11.549 1.00 97.00 85 ARG A O 1
ATOM 701 N N . THR A 1 86 ? 3.795 4.696 13.102 1.00 96.94 86 THR A N 1
ATOM 702 C CA . THR A 1 86 ? 2.931 5.081 14.222 1.00 96.94 86 THR A CA 1
ATOM 703 C C . THR A 1 86 ? 3.137 6.561 14.521 1.00 96.94 86 THR A C 1
ATOM 705 O O . THR A 1 86 ? 4.273 7.030 14.603 1.00 96.94 86 THR A O 1
ATOM 708 N N . THR A 1 87 ? 2.051 7.322 14.620 1.00 93.88 87 THR A N 1
ATOM 709 C CA . THR A 1 87 ? 2.088 8.729 15.028 1.00 93.88 87 THR A CA 1
ATOM 710 C C . THR A 1 87 ? 2.220 8.846 16.546 1.00 93.88 87 THR A C 1
ATOM 712 O O . THR A 1 87 ? 1.948 7.905 17.289 1.00 93.88 87 THR A O 1
ATOM 715 N N . GLU A 1 88 ? 2.557 10.040 17.029 1.00 92.69 88 GLU A N 1
ATOM 716 C CA . GLU A 1 88 ? 2.586 10.348 18.468 1.00 92.69 88 GLU A CA 1
ATOM 717 C C . GLU A 1 88 ? 1.217 10.164 19.147 1.00 92.69 88 GLU A C 1
ATOM 719 O O . GLU A 1 88 ? 1.140 9.900 20.341 1.00 92.69 88 GLU A O 1
ATOM 724 N N . THR A 1 89 ? 0.126 10.259 18.380 1.00 93.38 89 THR A N 1
ATOM 725 C CA . THR A 1 89 ? -1.251 10.066 18.858 1.00 93.38 89 THR A CA 1
ATOM 726 C C . THR A 1 89 ? -1.700 8.601 18.858 1.00 93.38 89 THR A C 1
ATOM 728 O O . THR A 1 89 ? -2.866 8.331 19.141 1.00 93.38 89 THR A O 1
ATOM 731 N N . GLY A 1 90 ? -0.807 7.659 18.527 1.00 95.06 90 GLY A N 1
ATOM 732 C CA . GLY A 1 90 ? -1.103 6.224 18.461 1.00 95.06 90 GLY A CA 1
ATOM 733 C C . GLY A 1 90 ? -1.833 5.779 17.188 1.00 95.06 90 GLY A C 1
ATOM 734 O O . GLY A 1 90 ? -2.247 4.625 17.090 1.00 95.06 90 GLY A O 1
ATOM 735 N N . GLU A 1 91 ? -1.993 6.664 16.201 1.00 96.75 91 GLU A N 1
ATOM 736 C CA . GLU A 1 91 ? -2.531 6.290 14.892 1.00 96.75 91 GLU A CA 1
ATOM 737 C C . GLU A 1 91 ? -1.470 5.524 14.100 1.00 96.75 91 GLU A C 1
ATOM 739 O O . GLU A 1 91 ? -0.331 5.976 13.962 1.00 96.75 91 GLU A O 1
ATOM 744 N N . ILE A 1 92 ? -1.844 4.367 13.562 1.00 97.69 92 ILE A N 1
ATOM 745 C CA . ILE A 1 92 ? -0.951 3.507 12.794 1.00 97.69 92 ILE A CA 1
ATOM 746 C C . ILE A 1 92 ? -1.340 3.594 11.330 1.00 97.69 92 ILE A C 1
ATOM 748 O O . ILE A 1 92 ? -2.468 3.293 10.952 1.00 97.69 92 ILE A O 1
ATOM 752 N N . TRP A 1 93 ? -0.368 3.943 10.499 1.00 97.44 93 TRP A N 1
ATOM 753 C CA . TRP A 1 93 ? -0.487 3.941 9.053 1.00 97.44 93 TRP A CA 1
ATOM 754 C C . TRP A 1 93 ? 0.257 2.759 8.457 1.00 97.44 93 TRP A C 1
ATOM 756 O O . TRP A 1 93 ? 1.410 2.516 8.800 1.00 97.44 93 TRP A O 1
ATOM 766 N N . LEU A 1 94 ? -0.370 2.088 7.495 1.00 98.00 94 LEU A N 1
ATOM 767 C CA . LEU A 1 94 ? 0.232 1.051 6.667 1.00 98.00 94 LEU A CA 1
ATOM 768 C C . LEU A 1 94 ? 0.241 1.491 5.206 1.00 98.00 94 LEU A C 1
ATOM 770 O O . LEU A 1 94 ? -0.752 2.009 4.690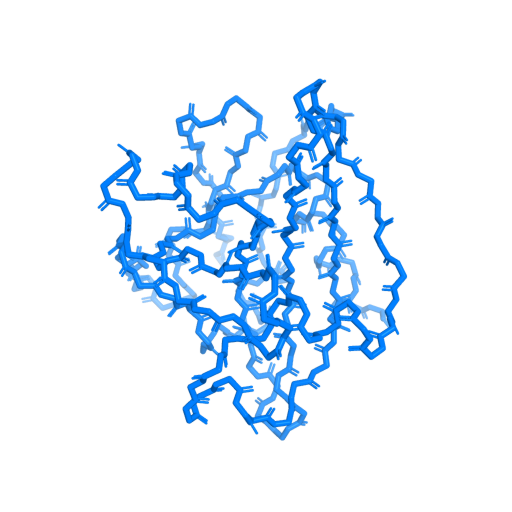 1.00 98.00 94 LEU A O 1
ATOM 774 N N . LYS A 1 95 ? 1.342 1.225 4.507 1.00 97.38 95 LYS A N 1
ATOM 775 C CA . LYS A 1 95 ? 1.411 1.302 3.042 1.00 97.38 95 LYS A CA 1
ATOM 776 C C . LYS A 1 95 ? 1.887 -0.036 2.509 1.00 97.38 95 LYS A C 1
ATOM 778 O O . LYS A 1 95 ? 2.920 -0.541 2.944 1.00 97.38 95 LYS A O 1
ATOM 783 N N . ALA A 1 96 ? 1.136 -0.611 1.577 1.00 97.62 96 ALA A N 1
ATOM 784 C CA . ALA A 1 96 ? 1.389 -1.956 1.084 1.00 97.62 96 ALA A CA 1
ATOM 785 C C . ALA A 1 96 ? 1.311 -2.050 -0.441 1.00 97.62 96 ALA A C 1
ATOM 787 O O . ALA A 1 96 ? 0.431 -1.471 -1.080 1.00 97.62 96 ALA A O 1
ATOM 788 N N . ALA A 1 97 ? 2.218 -2.844 -1.007 1.00 97.19 97 ALA A N 1
ATOM 789 C CA . ALA A 1 97 ? 2.086 -3.410 -2.338 1.00 97.19 97 ALA A CA 1
ATOM 790 C C . ALA A 1 97 ? 1.611 -4.859 -2.195 1.00 97.19 97 ALA A C 1
ATOM 792 O O . ALA A 1 97 ? 2.312 -5.699 -1.626 1.00 97.19 97 ALA A O 1
ATOM 793 N N . LEU A 1 98 ? 0.422 -5.155 -2.713 1.00 96.75 98 LEU A N 1
ATOM 794 C CA . LEU A 1 98 ? -0.135 -6.506 -2.745 1.00 96.75 98 LEU A CA 1
ATOM 795 C C . LEU A 1 98 ? -0.054 -7.050 -4.165 1.00 96.75 98 LEU A C 1
ATOM 797 O O . LEU A 1 98 ? -0.354 -6.327 -5.106 1.00 96.75 98 LEU A O 1
ATOM 801 N N . GLN A 1 99 ? 0.301 -8.318 -4.338 1.00 96.44 99 GLN A N 1
ATOM 802 C CA . GLN A 1 99 ? 0.277 -8.979 -5.641 1.00 96.44 99 GLN A CA 1
ATOM 803 C C . GLN A 1 99 ? -0.847 -9.996 -5.710 1.00 96.44 99 GLN A C 1
ATOM 805 O O . GLN A 1 99 ? -0.999 -10.841 -4.827 1.00 96.44 99 GLN A O 1
ATOM 810 N N . HIS A 1 100 ? -1.609 -9.935 -6.792 1.00 95.88 100 HIS A N 1
ATOM 811 C CA . HIS A 1 100 ? -2.607 -10.935 -7.106 1.00 95.88 100 HIS A CA 1
ATOM 812 C C . HIS A 1 100 ? -1.900 -12.236 -7.490 1.00 95.88 100 HIS A C 1
ATOM 814 O O . HIS A 1 100 ? -1.105 -12.252 -8.431 1.00 95.88 100 HIS A O 1
ATOM 820 N N . ARG A 1 101 ? -2.209 -13.346 -6.811 1.00 94.56 101 ARG A N 1
ATOM 821 C CA . ARG A 1 101 ? -1.515 -14.631 -7.015 1.00 94.56 101 ARG A CA 1
ATOM 822 C C . ARG A 1 101 ? -1.655 -15.173 -8.439 1.00 94.56 101 ARG A C 1
ATOM 824 O O . ARG A 1 101 ? -0.687 -15.690 -8.974 1.00 94.56 101 ARG A O 1
ATOM 831 N N . THR A 1 102 ? -2.826 -15.011 -9.056 1.00 93.44 102 THR A N 1
ATOM 832 C CA . THR A 1 102 ? -3.087 -15.495 -10.425 1.00 93.44 102 THR A CA 1
ATOM 833 C C . THR A 1 102 ? -2.586 -14.558 -11.525 1.00 93.44 102 THR A C 1
ATOM 835 O O . THR A 1 102 ? -1.935 -15.002 -12.459 1.00 93.44 102 THR A O 1
ATOM 838 N N . THR A 1 103 ? -2.904 -13.261 -11.456 1.00 94.00 103 THR A N 1
ATOM 839 C CA . THR A 1 103 ? -2.645 -12.323 -12.563 1.00 94.00 103 THR A CA 1
ATOM 840 C C . THR A 1 103 ? -1.302 -11.605 -12.454 1.00 94.00 103 THR A C 1
ATOM 842 O O . THR A 1 103 ? -0.915 -10.899 -13.381 1.00 94.00 103 THR A O 1
ATOM 845 N N . GLY A 1 104 ? -0.621 -11.698 -11.308 1.00 93.62 104 GLY A N 1
ATOM 846 C CA . GLY A 1 104 ? 0.618 -10.968 -11.034 1.00 93.62 104 GLY A CA 1
ATOM 847 C C . GLY A 1 104 ? 0.447 -9.450 -10.897 1.00 93.62 104 GLY A C 1
ATOM 848 O O . GLY A 1 104 ? 1.427 -8.758 -10.615 1.00 93.62 104 GLY A O 1
ATOM 849 N N . LYS A 1 105 ? -0.776 -8.926 -11.066 1.00 94.25 105 LYS A N 1
ATOM 850 C CA . LYS A 1 105 ? -1.087 -7.499 -10.934 1.00 94.25 105 LYS A CA 1
ATOM 851 C C . LYS A 1 105 ? -0.852 -7.027 -9.508 1.00 94.25 105 LYS A C 1
ATOM 853 O O . LYS A 1 105 ? -1.061 -7.774 -8.552 1.00 94.25 105 LYS A O 1
ATOM 858 N N . ILE A 1 106 ? -0.440 -5.773 -9.384 1.00 95.06 106 ILE A N 1
ATOM 859 C CA . ILE A 1 106 ? -0.084 -5.157 -8.114 1.00 95.06 106 ILE A CA 1
ATOM 860 C C . ILE A 1 106 ? -1.151 -4.143 -7.713 1.00 95.06 106 ILE A C 1
ATOM 862 O O . ILE A 1 106 ? -1.529 -3.258 -8.492 1.00 95.06 106 ILE A O 1
ATOM 866 N N . ALA A 1 107 ? -1.599 -4.264 -6.469 1.00 94.56 107 ALA A N 1
ATOM 867 C CA . ALA A 1 107 ? -2.397 -3.273 -5.785 1.00 94.56 107 ALA A CA 1
ATOM 868 C C . ALA A 1 107 ? -1.519 -2.412 -4.872 1.00 94.56 107 ALA A C 1
ATOM 870 O O . ALA A 1 107 ? -0.638 -2.933 -4.192 1.00 94.56 107 ALA A O 1
ATOM 871 N N . LEU A 1 108 ? -1.766 -1.102 -4.852 1.00 94.81 108 LEU A N 1
ATOM 872 C CA . LEU A 1 108 ? -1.083 -0.156 -3.964 1.00 94.81 108 LEU A CA 1
ATOM 873 C C . LEU A 1 108 ? -2.097 0.397 -2.972 1.00 94.81 108 LEU A C 1
ATOM 875 O O . LEU A 1 108 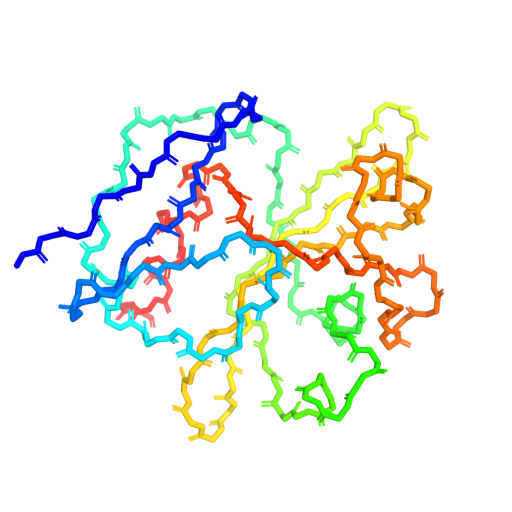? -3.066 1.038 -3.385 1.00 94.81 108 LEU A O 1
ATOM 879 N N . ILE A 1 109 ? -1.877 0.140 -1.688 1.00 95.38 109 ILE A N 1
ATOM 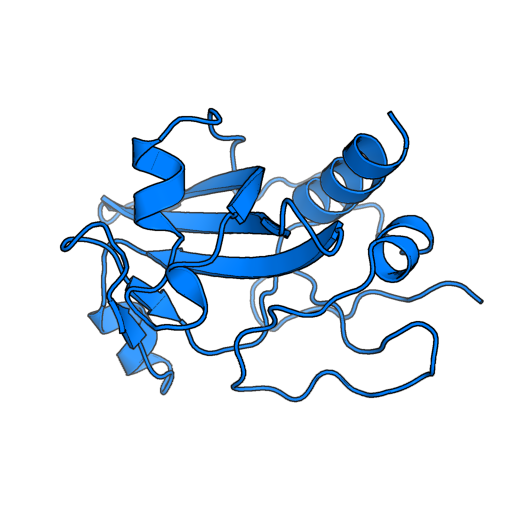880 C CA . ILE A 1 109 ? -2.859 0.369 -0.633 1.00 95.38 109 ILE A CA 1
ATOM 881 C C . ILE A 1 109 ? -2.268 1.250 0.465 1.00 95.38 109 ILE A C 1
ATOM 883 O O . ILE A 1 109 ? -1.142 1.032 0.901 1.00 95.38 109 ILE A O 1
ATOM 887 N N . THR A 1 110 ? -3.053 2.221 0.938 1.00 95.75 110 THR A N 1
ATOM 888 C CA . THR A 1 110 ? -2.809 2.921 2.209 1.00 95.75 110 THR A CA 1
ATOM 889 C C . THR A 1 110 ? -3.930 2.572 3.179 1.00 95.75 110 THR A C 1
ATOM 891 O O . THR A 1 110 ? -5.099 2.727 2.823 1.00 95.75 110 THR A O 1
ATOM 894 N N . SER A 1 111 ? -3.576 2.103 4.373 1.00 97.06 111 SER A N 1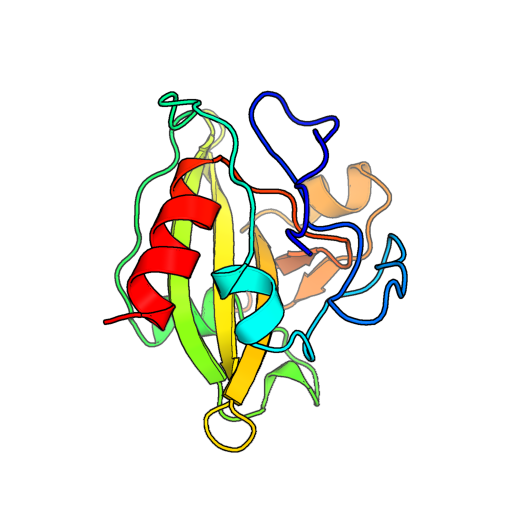
ATOM 895 C CA . SER A 1 111 ? -4.512 1.745 5.442 1.00 97.06 111 SER A CA 1
ATOM 896 C C . SER A 1 111 ? -4.162 2.476 6.737 1.00 97.06 111 SER A C 1
ATOM 898 O O . SER A 1 111 ? -3.004 2.840 6.941 1.00 97.06 111 SER A O 1
ATOM 900 N N . THR A 1 112 ? -5.149 2.701 7.596 1.00 97.81 112 THR A N 1
ATOM 901 C CA . THR A 1 112 ? -4.980 3.260 8.943 1.00 97.81 112 THR A CA 1
ATOM 902 C C . THR A 1 112 ? -5.990 2.641 9.906 1.00 97.81 112 THR A C 1
ATOM 904 O O . THR A 1 112 ? -7.083 2.247 9.490 1.00 97.81 112 THR A O 1
ATOM 907 N N . ASN A 1 113 ? -5.644 2.575 11.190 1.00 97.69 113 ASN A N 1
ATOM 908 C CA . ASN A 1 113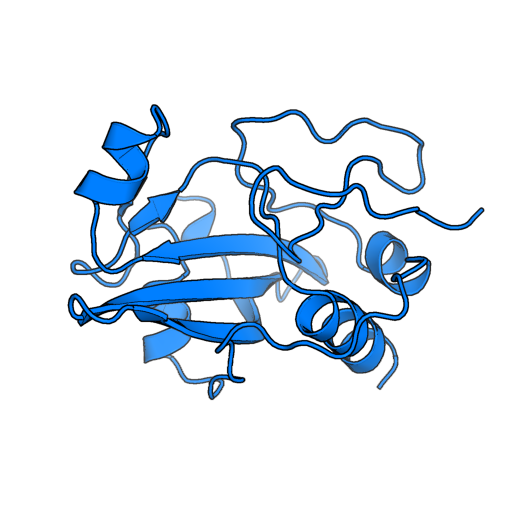 ? -6.568 2.196 12.263 1.00 97.69 113 ASN A CA 1
ATOM 909 C C . ASN A 1 113 ? -7.510 3.346 12.684 1.00 97.69 113 ASN A C 1
ATOM 911 O O . ASN A 1 113 ? -8.274 3.209 13.635 1.00 97.69 113 ASN A O 1
ATOM 915 N N . LYS A 1 114 ? -7.463 4.496 11.995 1.00 96.12 114 LYS A N 1
ATOM 916 C CA . LYS A 1 114 ? -8.272 5.676 12.316 1.00 96.12 114 LYS A CA 1
ATOM 917 C C . LYS A 1 114 ? -9.049 6.183 11.105 1.00 96.12 114 LYS A C 1
ATOM 919 O O . LYS A 1 114 ? -8.536 6.901 10.244 1.00 96.12 114 LYS A O 1
ATOM 924 N N . LYS A 1 115 ? -10.331 5.821 11.039 1.00 95.31 115 LYS A N 1
ATOM 925 C CA . LYS A 1 115 ? -11.232 6.189 9.934 1.00 95.31 115 LYS A CA 1
ATOM 926 C C . LYS A 1 115 ? -11.343 7.703 9.757 1.00 95.31 115 LYS A C 1
ATOM 928 O O . LYS A 1 115 ? -11.391 8.189 8.624 1.00 95.31 115 LYS A O 1
ATOM 933 N N . GLU A 1 116 ? -11.404 8.434 10.865 1.00 93.50 116 GLU A N 1
ATOM 934 C CA . GLU A 1 116 ? -11.681 9.869 10.903 1.00 93.50 116 GLU A CA 1
ATOM 935 C C . GLU A 1 116 ? -10.635 10.641 10.101 1.00 93.50 116 GLU A C 1
ATOM 937 O O . GLU A 1 116 ? -10.997 11.522 9.320 1.00 93.50 116 GLU A O 1
ATOM 942 N N . THR A 1 117 ? -9.359 10.256 10.210 1.00 90.44 117 THR A N 1
ATOM 943 C CA . THR A 1 117 ? -8.250 10.922 9.520 1.00 90.44 117 THR A CA 1
ATOM 944 C C . THR A 1 117 ? -8.396 10.856 8.000 1.00 90.44 117 THR A C 1
ATOM 946 O O . THR A 1 117 ? -8.157 11.847 7.309 1.00 90.44 117 THR A O 1
ATOM 949 N N . LEU A 1 118 ? -8.873 9.728 7.461 1.00 89.19 118 LEU A N 1
ATOM 950 C CA . LEU A 1 118 ? -9.152 9.590 6.028 1.00 89.19 118 LEU A CA 1
ATOM 951 C C . LEU A 1 118 ? -10.315 10.492 5.599 1.00 89.19 118 LEU A C 1
ATOM 953 O O . LEU A 1 118 ? -10.246 11.167 4.572 1.00 89.19 118 LEU A O 1
ATOM 957 N N . THR A 1 119 ? -11.390 10.509 6.387 1.00 89.25 119 THR A N 1
ATOM 958 C CA . THR A 1 119 ? -12.609 11.248 6.037 1.00 89.25 119 THR A CA 1
ATOM 959 C C . THR A 1 119 ? -12.459 12.761 6.176 1.00 89.25 119 THR A C 1
ATOM 961 O O . THR A 1 119 ? -13.006 13.493 5.355 1.00 89.25 119 THR A O 1
ATOM 964 N N . LEU A 1 120 ? -11.669 13.240 7.145 1.00 87.25 120 LEU A N 1
ATOM 965 C CA . LEU A 1 120 ? -11.348 14.662 7.317 1.00 87.25 120 LEU A CA 1
ATOM 966 C C . LEU A 1 120 ? -10.562 15.220 6.125 1.00 87.25 120 LEU A C 1
ATOM 968 O O . LEU A 1 120 ? -10.754 16.370 5.744 1.00 87.25 120 LEU A O 1
ATOM 972 N N . ALA A 1 121 ? -9.740 14.388 5.482 1.00 81.00 121 ALA A N 1
ATOM 973 C CA . ALA A 1 121 ? -9.055 14.724 4.235 1.00 81.00 121 ALA A CA 1
ATOM 974 C C . ALA A 1 121 ? -9.979 14.682 2.993 1.00 81.00 121 ALA A C 1
ATOM 976 O O . ALA A 1 121 ? -9.512 14.804 1.860 1.00 81.00 121 ALA A O 1
ATOM 977 N N . GLY A 1 122 ? -11.291 14.478 3.178 1.00 83.69 122 GLY A N 1
ATOM 978 C CA . GLY A 1 122 ? -12.270 14.374 2.094 1.00 83.69 122 GLY A CA 1
ATOM 979 C C . GLY A 1 122 ? -12.185 13.062 1.311 1.00 83.69 122 GLY A C 1
ATOM 980 O O . GLY A 1 122 ? -12.739 12.954 0.215 1.00 83.69 122 GLY A O 1
ATOM 981 N N . HIS A 1 123 ? -11.479 12.055 1.832 1.00 86.44 123 HIS A N 1
ATOM 982 C CA . HIS A 1 123 ? -11.344 10.759 1.180 1.00 86.44 123 HIS A CA 1
ATOM 983 C C . HIS A 1 123 ? -12.426 9.780 1.634 1.00 86.44 123 HIS A C 1
ATOM 985 O O . HIS A 1 123 ? -12.877 9.785 2.780 1.00 86.44 123 HIS A O 1
ATOM 991 N N . LYS A 1 124 ? -12.822 8.877 0.732 1.00 89.38 124 LYS A N 1
ATOM 992 C CA . LYS A 1 124 ? -13.668 7.739 1.100 1.00 89.38 124 LYS A CA 1
ATOM 993 C C . LYS A 1 124 ? -12.822 6.710 1.846 1.00 89.38 124 LYS A C 1
ATOM 995 O O . LYS A 1 124 ? -11.745 6.347 1.378 1.00 89.38 124 LYS A O 1
ATOM 1000 N N . ALA A 1 125 ? -13.331 6.229 2.973 1.00 93.69 125 ALA A N 1
ATOM 1001 C CA . ALA A 1 125 ? -12.734 5.146 3.742 1.00 93.69 125 ALA A CA 1
ATOM 1002 C C . ALA A 1 125 ? -13.506 3.845 3.489 1.00 93.69 125 ALA A C 1
ATOM 1004 O O . ALA A 1 125 ? -14.737 3.829 3.536 1.00 93.69 125 ALA A O 1
ATOM 1005 N N . ILE A 1 126 ? -12.785 2.759 3.231 1.00 94.19 126 ILE A N 1
ATOM 1006 C CA . ILE A 1 126 ? -13.335 1.419 3.027 1.00 94.19 126 ILE A CA 1
ATOM 1007 C C . ILE A 1 126 ? -12.802 0.541 4.150 1.00 94.19 126 ILE A C 1
ATOM 1009 O O . ILE A 1 126 ? -11.592 0.462 4.342 1.00 94.19 126 ILE A O 1
ATOM 1013 N N . ARG A 1 127 ? -13.690 -0.120 4.890 1.00 96.44 127 ARG A N 1
ATOM 1014 C CA . ARG A 1 127 ? -13.274 -1.040 5.952 1.00 96.44 127 ARG A CA 1
ATOM 1015 C C . ARG A 1 127 ? -12.468 -2.203 5.368 1.00 96.44 127 ARG A C 1
ATOM 1017 O O . ARG A 1 127 ? -12.779 -2.676 4.270 1.00 96.44 127 ARG A O 1
ATOM 1024 N N . THR A 1 128 ? -11.439 -2.648 6.076 1.00 96.94 128 THR A N 1
ATOM 1025 C CA . THR A 1 128 ? -10.674 -3.834 5.677 1.00 96.94 128 THR A CA 1
ATOM 1026 C C . THR A 1 128 ? -11.316 -5.125 6.168 1.00 96.94 128 THR A C 1
ATOM 1028 O O . THR A 1 128 ? -12.419 -5.102 6.707 1.00 96.94 128 THR A O 1
ATOM 1031 N N . ILE A 1 129 ? -10.679 -6.265 5.896 1.00 96.06 129 ILE A N 1
ATOM 1032 C CA . ILE A 1 129 ? -11.070 -7.552 6.485 1.00 96.06 129 ILE A CA 1
ATOM 1033 C C . ILE A 1 129 ? -10.904 -7.500 8.006 1.00 96.06 129 ILE A C 1
ATOM 1035 O O . ILE A 1 129 ? -11.731 -8.055 8.720 1.00 96.06 129 ILE A O 1
ATOM 1039 N N . ASP A 1 130 ? -9.861 -6.820 8.482 1.00 96.88 130 ASP A N 1
ATOM 1040 C CA . ASP A 1 130 ? -9.760 -6.424 9.881 1.00 96.88 130 ASP A CA 1
ATOM 1041 C C . ASP A 1 130 ? -10.723 -5.250 10.148 1.00 96.88 130 ASP A C 1
ATOM 1043 O O . ASP A 1 130 ? -10.693 -4.230 9.445 1.00 96.88 130 ASP A O 1
ATOM 1047 N N . ASP A 1 131 ? -11.615 -5.419 11.127 1.00 96.06 131 ASP A N 1
ATOM 1048 C CA . ASP A 1 131 ? -12.707 -4.484 11.402 1.00 96.06 131 ASP A CA 1
ATOM 1049 C C . ASP A 1 131 ? -12.235 -3.165 12.035 1.00 96.06 131 ASP A C 1
ATOM 1051 O O . ASP A 1 131 ? -12.953 -2.162 11.954 1.00 96.06 131 ASP A O 1
ATOM 1055 N N . GLU A 1 132 ? -11.030 -3.142 12.612 1.00 97.38 132 GLU A N 1
ATOM 1056 C CA . GLU A 1 132 ? -10.430 -1.949 13.224 1.00 97.38 132 GLU A CA 1
ATOM 1057 C C . GLU A 1 132 ? -9.674 -1.078 12.208 1.00 97.38 132 GLU A C 1
ATOM 1059 O O . GLU A 1 132 ? -9.207 0.014 12.531 1.00 97.38 132 GLU A O 1
ATOM 1064 N N . TRP A 1 133 ? -9.569 -1.540 10.960 1.00 98.25 133 TRP A N 1
ATOM 1065 C CA . TRP A 1 133 ? -8.729 -0.929 9.938 1.00 98.25 133 TRP A CA 1
ATOM 1066 C C . TRP A 1 133 ? -9.518 -0.441 8.729 1.00 98.25 133 TRP A C 1
ATOM 1068 O O . TRP A 1 133 ? -10.542 -0.996 8.310 1.00 98.25 133 TRP A O 1
ATOM 1078 N N . PHE A 1 134 ? -8.998 0.624 8.123 1.00 97.69 134 PHE A N 1
ATOM 1079 C CA . PHE A 1 134 ? -9.638 1.333 7.027 1.00 97.69 134 PHE A CA 1
ATOM 1080 C C . PHE A 1 134 ? -8.633 1.685 5.942 1.00 97.69 134 PHE A C 1
ATOM 1082 O O . PHE A 1 134 ? -7.612 2.317 6.189 1.00 97.69 134 PHE A O 1
ATOM 1089 N N . VAL A 1 135 ? -8.983 1.359 4.704 1.00 95.62 135 VAL A N 1
ATOM 1090 C CA . VAL A 1 135 ? -8.240 1.747 3.511 1.00 95.62 135 VAL A CA 1
ATOM 1091 C C . VAL A 1 135 ? -8.819 3.025 2.920 1.00 95.62 135 VAL A C 1
ATOM 1093 O O . VAL A 1 135 ? -10.028 3.152 2.715 1.00 95.62 135 VAL A O 1
ATOM 1096 N N . GLY A 1 136 ? -7.940 3.966 2.595 1.00 92.12 136 GLY A N 1
ATOM 1097 C CA . GLY A 1 136 ? -8.308 5.193 1.903 1.00 92.12 136 GLY A CA 1
ATOM 1098 C C . GLY A 1 136 ? -8.459 4.994 0.396 1.00 92.12 136 GLY A C 1
ATOM 1099 O O . GLY A 1 136 ? -7.576 4.445 -0.261 1.00 92.12 136 GLY A O 1
ATOM 1100 N N . GLN A 1 137 ? -9.559 5.474 -0.185 1.00 89.06 137 GLN A N 1
ATOM 1101 C CA . GLN A 1 137 ? -9.791 5.422 -1.628 1.00 89.06 137 GLN A CA 1
ATOM 1102 C C . GLN A 1 137 ? -9.111 6.595 -2.344 1.00 89.06 137 GLN A C 1
ATOM 1104 O O . GLN A 1 137 ? -9.753 7.535 -2.811 1.00 89.06 137 GLN A O 1
ATOM 1109 N N . TYR A 1 138 ? -7.786 6.546 -2.426 1.00 87.06 138 TYR A N 1
ATOM 1110 C CA . TYR A 1 138 ? -6.981 7.535 -3.132 1.00 87.06 138 TYR A CA 1
ATOM 1111 C C . TYR A 1 138 ? -5.687 6.925 -3.665 1.00 87.06 138 TYR A C 1
ATOM 1113 O O . TYR A 1 138 ? -5.324 5.782 -3.386 1.00 87.06 138 TYR A O 1
ATOM 1121 N N . ARG A 1 139 ? -4.975 7.720 -4.463 1.00 89.25 139 ARG A N 1
ATOM 1122 C CA . ARG A 1 139 ? -3.679 7.345 -5.013 1.00 89.25 139 ARG A CA 1
ATOM 1123 C C . ARG A 1 139 ? -2.638 7.298 -3.898 1.00 89.25 139 ARG A C 1
ATOM 1125 O O . ARG A 1 139 ? -2.326 8.331 -3.313 1.00 89.25 139 ARG A O 1
ATOM 1132 N N . MET A 1 140 ? -2.059 6.125 -3.667 1.00 92.50 140 MET A N 1
ATOM 1133 C CA . MET A 1 140 ? -0.981 5.962 -2.697 1.00 92.50 140 MET A CA 1
ATOM 1134 C C . MET A 1 140 ? 0.238 6.816 -3.074 1.00 92.50 140 MET A C 1
ATOM 1136 O O . MET A 1 140 ? 0.781 6.696 -4.177 1.00 92.50 140 MET A O 1
ATOM 1140 N N . ALA A 1 141 ? 0.679 7.637 -2.126 1.00 93.31 141 ALA A N 1
ATOM 1141 C CA . ALA A 1 141 ? 2.038 8.156 -2.059 1.00 93.31 141 ALA A CA 1
ATOM 1142 C C . ALA A 1 141 ? 2.819 7.357 -1.005 1.00 93.31 141 ALA A C 1
ATOM 1144 O O . ALA A 1 141 ? 2.204 6.782 -0.110 1.00 93.31 141 ALA A O 1
ATOM 1145 N N . ALA A 1 142 ? 4.138 7.257 -1.123 1.00 94.81 142 ALA A N 1
ATOM 1146 C CA . ALA A 1 142 ? 4.995 6.529 -0.186 1.00 94.81 142 ALA A CA 1
ATOM 1147 C C . ALA A 1 142 ? 6.425 7.101 -0.191 1.00 94.81 142 ALA A C 1
ATOM 1149 O O . ALA A 1 142 ? 6.819 7.699 -1.201 1.00 94.81 142 ALA A O 1
ATOM 1150 N N . PRO A 1 143 ? 7.206 6.929 0.893 1.00 95.44 143 PRO A N 1
ATOM 1151 C CA . PRO A 1 143 ? 8.606 7.357 0.941 1.00 95.44 143 PRO A CA 1
ATOM 1152 C C . PRO A 1 143 ? 9.468 6.633 -0.104 1.00 95.44 143 PRO A C 1
ATOM 1154 O O . PRO A 1 143 ? 9.117 5.557 -0.593 1.00 95.44 143 PRO A O 1
ATOM 1157 N N . THR A 1 144 ? 10.627 7.202 -0.443 1.00 94.31 144 THR A N 1
ATOM 1158 C CA . THR A 1 144 ? 11.562 6.626 -1.432 1.00 94.31 144 THR A CA 1
ATOM 1159 C C . THR A 1 144 ? 11.997 5.207 -1.087 1.00 94.31 144 THR A C 1
ATOM 1161 O O . THR A 1 144 ? 12.101 4.388 -2.001 1.00 94.31 144 THR A O 1
ATOM 1164 N N . MET A 1 145 ? 12.183 4.891 0.201 1.00 95.25 145 MET A N 1
ATOM 1165 C CA . MET A 1 145 ? 12.520 3.537 0.659 1.00 95.25 145 MET A CA 1
ATOM 1166 C C . MET A 1 145 ? 11.515 2.488 0.160 1.00 95.25 145 MET A C 1
ATOM 1168 O O . MET A 1 145 ? 11.916 1.419 -0.291 1.00 95.25 145 MET A O 1
ATOM 1172 N N . PHE A 1 146 ? 10.216 2.819 0.138 1.00 96.44 146 PHE A N 1
ATOM 1173 C CA . PHE A 1 146 ? 9.168 1.908 -0.316 1.00 96.44 146 PHE A CA 1
ATOM 1174 C C . PHE A 1 146 ? 9.337 1.579 -1.798 1.00 96.44 146 PHE A C 1
ATOM 1176 O O . PHE A 1 146 ? 9.271 0.423 -2.204 1.00 96.44 146 PHE A O 1
ATOM 1183 N N . TRP A 1 147 ? 9.565 2.603 -2.622 1.00 95.50 147 TRP A N 1
ATOM 1184 C CA . TRP A 1 147 ? 9.689 2.436 -4.068 1.00 95.50 147 TRP A CA 1
ATOM 1185 C C . TRP A 1 147 ? 10.979 1.715 -4.462 1.00 95.50 147 TRP A C 1
ATOM 1187 O O . TRP A 1 147 ? 10.951 0.886 -5.372 1.00 95.50 147 TRP A O 1
ATOM 1197 N N . LYS A 1 148 ? 12.090 2.006 -3.770 1.00 94.62 148 LYS A N 1
ATOM 1198 C CA . LYS A 1 148 ? 13.371 1.304 -3.946 1.00 94.62 148 LYS A CA 1
ATOM 1199 C C . LYS A 1 148 ? 13.214 -0.183 -3.621 1.00 94.62 148 LYS A C 1
ATOM 1201 O O . LYS A 1 148 ? 13.543 -1.024 -4.453 1.00 94.62 148 LYS A O 1
ATOM 1206 N N . GLU A 1 149 ? 12.638 -0.493 -2.462 1.00 95.94 149 GLU A N 1
ATOM 1207 C CA . GLU A 1 149 ? 12.465 -1.874 -2.012 1.00 95.94 149 GLU A CA 1
ATOM 1208 C C . GLU A 1 149 ? 11.457 -2.645 -2.874 1.00 95.94 149 GLU A C 1
ATOM 1210 O O . GLU A 1 149 ? 11.698 -3.794 -3.233 1.00 95.94 149 GLU A O 1
ATOM 1215 N N . LEU A 1 150 ? 10.353 -2.015 -3.291 1.00 96.31 150 LEU A N 1
ATOM 1216 C CA . LEU A 1 150 ? 9.393 -2.656 -4.192 1.00 96.31 150 LEU A CA 1
ATOM 1217 C C . LEU A 1 150 ? 10.055 -3.047 -5.516 1.00 96.31 150 LEU A C 1
ATOM 1219 O O . LEU A 1 150 ? 9.815 -4.138 -6.025 1.00 96.31 150 LEU A O 1
ATOM 1223 N N . LYS A 1 151 ? 10.892 -2.167 -6.073 1.00 95.19 151 LYS A N 1
ATOM 1224 C CA . LYS A 1 151 ? 11.659 -2.469 -7.283 1.00 95.19 151 LYS A CA 1
ATOM 1225 C C . LYS A 1 151 ? 12.627 -3.632 -7.051 1.00 95.19 151 LYS A C 1
ATOM 1227 O O . LYS A 1 151 ? 12.692 -4.515 -7.897 1.00 95.19 151 LYS A O 1
ATOM 1232 N N . HIS A 1 152 ? 13.321 -3.656 -5.914 1.00 94.81 152 HIS A N 1
ATOM 1233 C CA . HIS A 1 152 ? 14.249 -4.727 -5.547 1.00 94.81 152 HIS A CA 1
ATOM 1234 C C . HIS A 1 152 ? 13.554 -6.100 -5.462 1.00 94.81 152 HIS A C 1
ATOM 1236 O O . HIS A 1 152 ? 13.974 -7.036 -6.136 1.00 94.81 152 HIS A O 1
ATOM 1242 N N . ARG A 1 153 ? 12.417 -6.192 -4.758 1.00 94.31 153 ARG A N 1
ATOM 1243 C CA . ARG A 1 153 ? 11.611 -7.426 -4.599 1.00 94.31 153 ARG A CA 1
ATOM 1244 C C . ARG A 1 153 ? 10.919 -7.936 -5.863 1.00 94.31 153 ARG A C 1
ATOM 1246 O O . ARG A 1 153 ? 10.284 -8.984 -5.848 1.00 94.31 153 ARG A O 1
ATOM 1253 N N . LEU A 1 154 ? 10.914 -7.141 -6.930 1.00 93.81 154 LEU A N 1
ATOM 1254 C CA . LEU A 1 154 ? 10.398 -7.566 -8.232 1.00 93.81 154 LEU A CA 1
ATOM 1255 C C . LEU A 1 154 ? 11.505 -8.107 -9.142 1.00 93.81 154 LEU A C 1
ATOM 1257 O O . LEU A 1 154 ? 11.187 -8.674 -10.185 1.00 93.81 154 LEU A O 1
ATOM 1261 N N . ILE A 1 155 ? 12.771 -7.897 -8.774 1.00 91.31 155 ILE A N 1
ATOM 1262 C CA . ILE A 1 155 ? 13.947 -8.387 -9.502 1.00 91.31 155 ILE A CA 1
ATOM 1263 C C . ILE A 1 155 ? 14.426 -9.719 -8.913 1.00 91.31 155 ILE A C 1
ATOM 1265 O O . ILE A 1 155 ? 14.789 -10.610 -9.680 1.00 91.31 155 ILE A O 1
ATOM 1269 N N . TYR A 1 156 ? 14.415 -9.837 -7.582 1.00 79.50 156 TYR A N 1
ATOM 1270 C CA . TYR A 1 156 ? 14.875 -10.997 -6.811 1.00 79.50 156 TYR A CA 1
ATOM 1271 C C . TYR A 1 156 ? 13.715 -11.649 -6.060 1.00 79.50 156 TYR A C 1
ATOM 1273 O O . TYR A 1 156 ? 13.714 -12.896 -5.967 1.00 79.50 156 TYR A O 1
#

Foldseek 3Di:
DAFEWADDPPPQWTFGAAAPVRDGDDWQAWDFFAALVNLLRYDFDPDPDQVQKDWDDFDPVVLQQFQFPDPSSPAQKGWLTKIWHADPVRKIKMWTWIAGPPPRGTTTWIKILDLVVLVVVVWDWTAGSPNSMTITRTGDIHHSVRSVSSNVSSVD

pLDDT: mean 91.64, std 6.07, range [69.69, 98.31]

Sequence (156 aa):
MAIQLRLSTTPGEYFYDRDIYGKRNPPGLLRYTADSVNFLILSVPENNTDYGWTFCEHTLENLHRVTPNTSNGKQPWKILLMIQRTTETGEIWLKAALQHRTTGKIALITSTNKKETLTLAGHKAIRTIDDEWFVGQYRMAAPTMFWKELKHRLIY